Protein AF-A0A641M9J4-F1 (afdb_monomer)

Foldseek 3Di:
DPDPPVVVVVVVVVVVVVPPPPPPPPPPVPQFFDFDFDAFAFQLVVVVVVCVRLVAAEDEDCVQDPRRDTWGFGDDRHGPVVRQCVRCVVDQWDWDDDDRHIYIGGVVVPVPPPPPPDPPPDDDDDFDADPVRHGDPPDDDDDPPDD

Sequence (147 aa):
MKKNLKCKTGLLLFSLFLFVPLFMYATAQNDVAISLDFTNVPLGKVLNEIGRQTSLRIVYNTKDVNPEQLVSVKVNYQKLSSVMTNLLKNTNVAFTVKDDYLVLYSSKSTNTVKEVAQQNKRNIKGTVSDNFGEPLIGVSVLVKGTT

pLDDT: mean 78.49, std 16.09, range [45.0, 94.56]

InterPro domains:
  IPR032508 Protein FecR, C-terminal [PF16344] (36-102)

Nearest PDB structures (foldseek):
  4m0n-assembly1_A  TM=8.681E-01  e=5.140E-04  Parabacteroides distasonis ATCC 8503
  4ar0-assembly1_A  TM=5.833E-01  e=2.299E-05  Neisseria meningitidis
  7pmp-assembly1_A  TM=5.762E-01  e=2.654E-04  Legionella pneumophila
  6j0m-assembly1_C  TM=6.926E-01  e=2.933E-01  Photorhabdus asymbiotica
  3gs9-assembly1_A  TM=4.295E-01  e=2.900E-02  Listeria monocytogenes EGD-e

Secondary structure (DSSP, 8-state):
--SSHHHHHHHHHHHHHTT-------------EEEEEEEEEEHHHHHHHHHHHHTPEEEE-TTT--TT-EEEEEEEEEEHHHHHHHHHTTSSEEEEEETTEEEEEEGGGTTS-S--------------B-TTSPBPSS-----TT--

Radius of gyration: 27.89 Å; Cα contacts (8 Å, |Δi|>4): 135; chains: 1; bounding box: 72×34×84 Å

Solvent-accessible surface area (backbone atoms only — not comparable to full-atom values): 9483 Å² total; per-residue (Å²): 142,85,76,71,62,68,58,54,55,52,53,52,55,55,58,58,64,73,67,63,78,81,78,73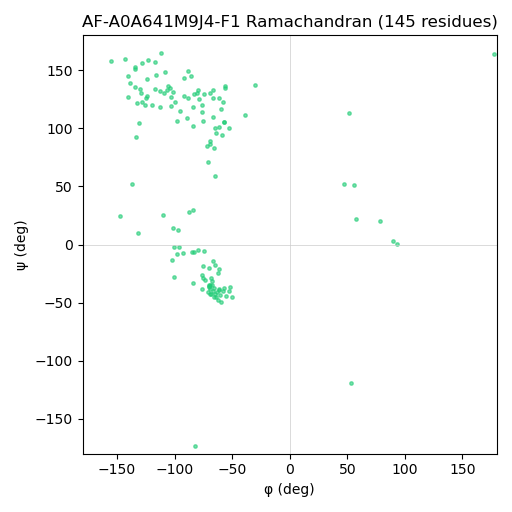,78,75,76,66,78,77,68,50,65,44,68,46,83,44,74,75,36,39,37,47,59,55,52,48,51,51,23,66,78,64,71,32,48,76,44,68,48,73,92,57,45,66,45,76,44,68,40,66,47,80,46,74,72,36,40,43,67,60,51,51,50,62,74,29,65,92,48,68,44,40,75,49,81,53,94,61,32,39,40,44,45,42,44,87,65,52,87,75,65,68,71,93,68,61,84,76,81,76,84,84,84,85,84,60,54,52,100,86,67,51,73,62,82,92,75,86,90,78,60,92,93,65,133

Structure (mmCIF, N/CA/C/O backbone):
data_AF-A0A641M9J4-F1
#
_entry.id   AF-A0A641M9J4-F1
#
loop_
_atom_site.group_PDB
_atom_site.id
_atom_site.type_symbol
_atom_site.label_atom_id
_atom_site.label_alt_id
_atom_site.label_comp_id
_atom_site.label_asym_id
_atom_site.label_entity_id
_atom_site.label_seq_id
_atom_site.pdbx_PDB_ins_code
_atom_site.Cartn_x
_atom_site.Cartn_y
_atom_site.Cartn_z
_atom_site.occupancy
_atom_site.B_iso_or_equiv
_atom_site.auth_se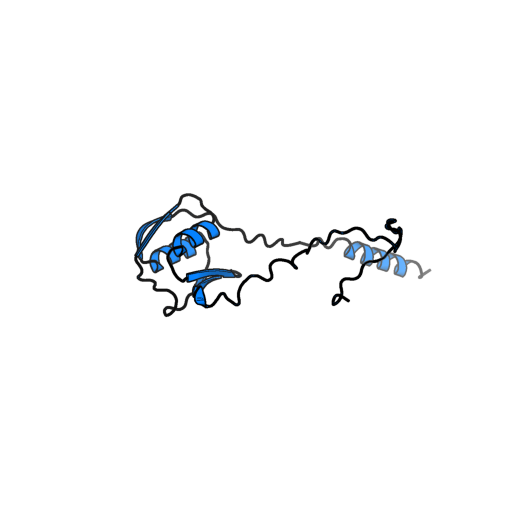q_id
_atom_site.auth_comp_id
_atom_site.auth_asym_id
_atom_site.auth_atom_id
_atom_site.pdbx_PDB_model_num
AT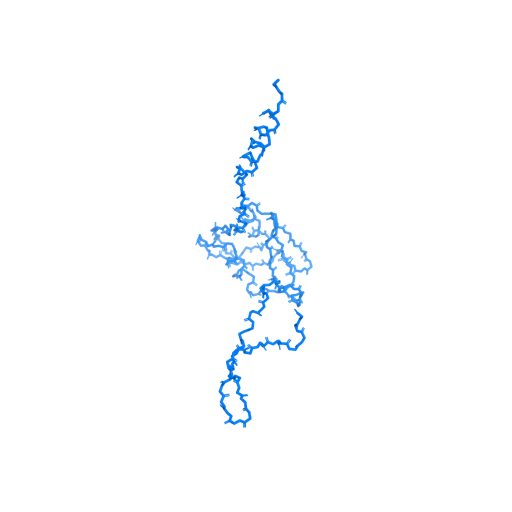OM 1 N N . MET A 1 1 ? 10.297 16.119 -69.837 1.00 51.66 1 MET A N 1
ATOM 2 C CA . MET A 1 1 ? 10.548 16.670 -68.480 1.00 51.66 1 MET A CA 1
ATOM 3 C C . MET A 1 1 ? 9.782 15.854 -67.430 1.00 51.66 1 MET A C 1
ATOM 5 O O . MET A 1 1 ? 8.609 16.112 -67.223 1.00 51.66 1 MET A O 1
ATOM 9 N N . LYS A 1 2 ? 10.370 14.812 -66.812 1.00 54.69 2 LYS A N 1
ATOM 10 C CA . LYS A 1 2 ? 9.654 13.952 -65.828 1.00 54.69 2 LYS A CA 1
ATOM 11 C C . LYS A 1 2 ? 10.548 13.400 -64.698 1.00 54.69 2 LYS A C 1
ATOM 13 O O . LYS A 1 2 ? 10.255 12.355 -64.132 1.00 54.69 2 LYS A O 1
ATOM 18 N N . LYS A 1 3 ? 11.661 14.080 -64.382 1.00 55.69 3 LYS A N 1
ATOM 19 C CA . LYS A 1 3 ? 12.650 13.619 -63.380 1.00 55.69 3 LYS A CA 1
ATOM 20 C C . LYS A 1 3 ? 12.567 14.327 -62.013 1.00 55.69 3 LYS A C 1
ATOM 22 O O . LYS A 1 3 ? 13.086 13.798 -61.042 1.00 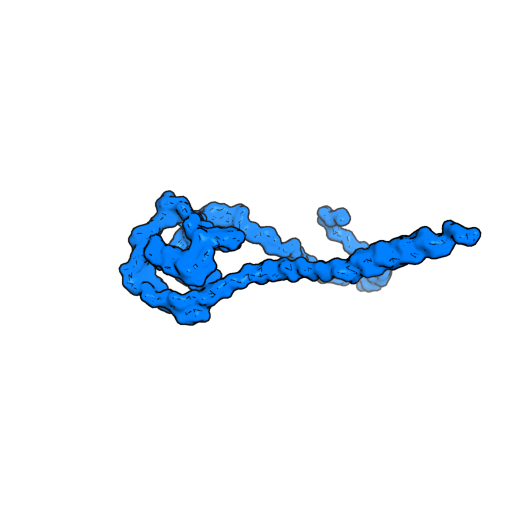55.69 3 LYS A O 1
ATOM 27 N N . ASN A 1 4 ? 11.843 15.447 -61.893 1.00 49.50 4 ASN A N 1
ATOM 28 C CA . ASN A 1 4 ? 11.835 16.275 -60.670 1.00 49.50 4 ASN A CA 1
ATOM 29 C C . ASN A 1 4 ? 10.719 15.951 -59.657 1.00 49.50 4 ASN A C 1
ATOM 31 O O . ASN A 1 4 ? 10.718 16.504 -58.560 1.00 49.50 4 ASN A O 1
ATOM 35 N N . LEU A 1 5 ? 9.768 15.068 -59.996 1.00 56.31 5 LEU A N 1
ATOM 36 C CA . LEU A 1 5 ? 8.630 14.775 -59.113 1.00 56.31 5 LEU A CA 1
ATOM 37 C C . LEU A 1 5 ? 8.969 13.723 -58.041 1.00 56.31 5 LEU A C 1
ATOM 39 O O . LEU A 1 5 ? 8.518 13.852 -56.911 1.00 56.31 5 LEU A O 1
ATOM 43 N N . LYS A 1 6 ? 9.842 12.752 -58.361 1.00 56.72 6 LYS A N 1
ATOM 44 C CA . LYS A 1 6 ? 10.247 11.677 -57.432 1.00 56.72 6 LYS A CA 1
ATOM 45 C C . LYS A 1 6 ? 11.074 12.180 -56.237 1.00 56.72 6 LYS A C 1
ATOM 47 O O . LYS A 1 6 ? 10.974 11.622 -55.150 1.00 56.72 6 LYS A O 1
ATOM 52 N N . CYS A 1 7 ? 11.858 13.246 -56.425 1.00 51.94 7 CYS A N 1
ATOM 53 C CA . CYS A 1 7 ? 12.695 13.830 -55.370 1.00 51.94 7 CYS A CA 1
ATOM 54 C C . CYS A 1 7 ? 11.864 14.663 -54.371 1.00 51.94 7 CYS A C 1
ATOM 56 O O . CYS A 1 7 ? 12.063 14.570 -53.163 1.00 51.94 7 CYS A O 1
ATOM 58 N N . LYS A 1 8 ? 10.850 15.399 -54.857 1.00 56.81 8 LYS A N 1
ATOM 59 C CA . LYS A 1 8 ? 9.941 16.182 -53.999 1.00 56.81 8 LYS A CA 1
ATOM 60 C C . LYS A 1 8 ? 8.998 15.309 -53.168 1.00 56.81 8 LYS A C 1
ATOM 62 O O . LYS A 1 8 ? 8.732 15.643 -52.019 1.00 56.81 8 LYS A O 1
ATOM 67 N N . THR A 1 9 ? 8.527 14.183 -53.711 1.00 59.91 9 THR A N 1
ATOM 68 C CA . THR A 1 9 ? 7.687 13.234 -52.959 1.00 59.91 9 THR A CA 1
ATOM 69 C C . THR A 1 9 ? 8.473 12.495 -51.876 1.00 59.91 9 THR A C 1
ATOM 71 O O . THR A 1 9 ? 7.933 12.266 -50.799 1.00 59.91 9 THR A O 1
ATOM 74 N N . GLY A 1 10 ? 9.754 12.179 -52.117 1.00 60.06 10 GLY A N 1
ATOM 75 C CA . GLY A 1 10 ? 10.633 11.595 -51.095 1.00 60.06 10 GLY A CA 1
ATOM 76 C C . GLY A 1 10 ? 10.936 12.563 -49.946 1.00 60.06 10 GLY A C 1
ATOM 77 O O . GLY A 1 10 ? 10.894 12.172 -48.784 1.00 60.06 10 GLY A O 1
ATOM 78 N N . LEU A 1 11 ? 11.156 13.844 -50.262 1.00 60.84 11 LEU A N 1
ATOM 79 C CA . LEU A 1 11 ? 11.425 14.889 -49.269 1.00 60.84 11 LEU A CA 1
ATOM 80 C C . LEU A 1 11 ? 10.190 15.224 -48.406 1.00 60.84 11 LEU A C 1
ATOM 82 O O . LEU A 1 11 ? 10.324 15.460 -47.208 1.00 60.84 11 LEU A O 1
ATOM 86 N N . LEU A 1 12 ? 8.982 15.178 -48.983 1.00 59.97 12 LEU A N 1
ATOM 87 C CA . LEU A 1 12 ? 7.725 15.351 -48.238 1.00 59.97 12 LEU A CA 1
ATOM 88 C C . LEU A 1 12 ? 7.413 14.171 -47.302 1.00 59.97 12 LEU A C 1
ATOM 90 O O . LEU A 1 12 ? 6.958 14.394 -46.183 1.00 59.97 12 LEU A O 1
ATOM 94 N N . LEU A 1 13 ? 7.701 12.932 -47.716 1.00 60.31 13 LEU A N 1
ATOM 95 C CA . LEU A 1 13 ? 7.542 11.744 -46.863 1.00 60.31 13 LEU A CA 1
ATOM 96 C C . LEU A 1 13 ? 8.542 11.728 -45.695 1.00 60.31 13 LEU A C 1
ATOM 98 O O . LEU A 1 13 ? 8.182 11.327 -44.591 1.00 60.31 13 LEU A O 1
ATOM 102 N N . PHE A 1 14 ? 9.764 12.229 -45.903 1.00 62.78 14 PHE A N 1
ATOM 103 C CA . PHE A 1 14 ? 10.760 12.377 -44.836 1.00 62.78 14 PHE A CA 1
ATOM 104 C C . PHE A 1 14 ? 10.381 13.479 -43.829 1.00 62.78 14 PHE A C 1
ATOM 106 O O . PHE A 1 14 ? 10.552 13.306 -42.625 1.00 62.78 14 PHE A O 1
ATOM 113 N N . SER A 1 15 ? 9.784 14.582 -44.298 1.00 62.34 15 SER A N 1
ATOM 114 C CA . SER A 1 15 ? 9.285 15.662 -43.433 1.00 62.34 15 SER A CA 1
ATOM 115 C C . SER A 1 15 ? 8.075 15.252 -42.584 1.00 62.34 15 SER A C 1
ATOM 117 O O . SER A 1 15 ? 7.896 15.796 -41.497 1.00 62.34 15 SER A O 1
ATOM 119 N N . LEU A 1 16 ? 7.255 14.303 -43.051 1.00 58.72 16 LEU A N 1
ATOM 120 C CA . LEU A 1 16 ? 6.106 13.789 -42.297 1.00 58.72 16 LEU A CA 1
ATOM 121 C C . LEU A 1 16 ? 6.531 12.816 -41.182 1.00 58.72 16 LEU A C 1
ATOM 123 O O . LEU A 1 16 ? 5.863 12.725 -40.157 1.00 58.72 16 LEU A O 1
ATOM 127 N N . PHE A 1 17 ? 7.675 12.142 -41.339 1.00 59.28 17 PHE A N 1
ATOM 128 C CA . PHE A 1 17 ? 8.240 11.255 -40.316 1.00 59.28 17 PHE A CA 1
ATOM 129 C C . PHE A 1 17 ? 8.890 12.018 -39.145 1.00 59.28 17 PHE A C 1
ATOM 131 O O . PHE A 1 17 ? 9.043 11.468 -38.059 1.00 59.28 17 PHE A O 1
ATOM 138 N N . LEU A 1 18 ? 9.223 13.303 -39.332 1.00 58.06 18 LEU A N 1
ATOM 139 C CA . LEU A 1 18 ? 9.845 14.149 -38.302 1.00 58.06 18 LEU A CA 1
ATOM 140 C C . LEU A 1 18 ? 8.832 14.801 -37.337 1.00 58.06 18 LEU A C 1
ATOM 142 O O . LEU A 1 18 ? 9.228 15.422 -36.356 1.00 58.06 18 LEU A O 1
ATOM 146 N N . PHE A 1 19 ? 7.530 14.650 -37.601 1.00 58.38 19 PHE A N 1
ATOM 147 C CA . PHE A 1 19 ? 6.431 15.221 -36.812 1.00 58.38 19 PHE A CA 1
ATOM 148 C C . PHE A 1 19 ? 5.636 14.166 -36.031 1.00 58.38 19 PHE A C 1
ATOM 150 O O . PHE A 1 19 ? 4.470 14.379 -35.711 1.00 58.38 19 PHE A O 1
ATOM 157 N N . VAL A 1 20 ? 6.245 13.024 -35.704 1.00 66.44 20 VAL A N 1
ATOM 158 C CA . VAL A 1 20 ? 5.689 12.130 -34.683 1.00 66.44 20 VAL A CA 1
ATOM 159 C C . VAL A 1 20 ? 6.157 12.658 -33.326 1.00 66.44 20 VAL A C 1
ATOM 161 O O . VAL A 1 20 ? 7.316 12.430 -32.970 1.00 66.44 20 VAL A O 1
ATOM 164 N N . PRO A 1 21 ? 5.325 13.372 -32.542 1.00 63.53 21 PRO A N 1
ATOM 165 C CA . PRO A 1 21 ? 5.645 13.547 -31.139 1.00 63.53 21 PRO A CA 1
ATOM 166 C C . PRO A 1 21 ? 5.719 12.145 -30.533 1.00 63.53 21 PRO A C 1
ATOM 168 O O . PRO A 1 21 ? 4.734 11.404 -30.520 1.00 63.53 21 PRO A O 1
ATOM 171 N N . LEU A 1 22 ? 6.902 11.762 -30.050 1.00 60.34 22 LEU A N 1
ATOM 172 C CA . LEU A 1 22 ? 7.000 10.708 -29.054 1.00 60.34 22 LEU A CA 1
ATOM 173 C C . LEU A 1 22 ? 6.177 11.200 -27.863 1.00 60.34 22 LEU A C 1
ATOM 175 O O . LEU A 1 22 ? 6.671 11.955 -27.026 1.00 60.34 22 LEU A O 1
ATOM 179 N N . PHE A 1 23 ? 4.909 10.803 -27.795 1.00 57.97 23 PHE A N 1
ATOM 180 C CA . PHE A 1 23 ? 4.153 10.847 -26.558 1.00 57.97 23 PHE A CA 1
ATOM 181 C C . PHE A 1 23 ? 4.823 9.842 -25.620 1.00 57.97 23 PHE A C 1
ATOM 183 O O . PHE A 1 23 ? 4.454 8.672 -25.546 1.00 57.97 23 PHE A O 1
ATOM 190 N N . MET A 1 24 ? 5.887 10.285 -24.950 1.00 56.12 24 MET A N 1
ATOM 191 C CA . MET A 1 24 ? 6.380 9.625 -23.757 1.00 56.12 24 MET A CA 1
ATOM 192 C C . MET A 1 24 ? 5.277 9.762 -22.714 1.00 56.12 24 MET A C 1
ATOM 194 O O . MET A 1 24 ? 5.170 10.770 -22.019 1.00 56.12 24 MET A O 1
ATOM 198 N N . TYR A 1 25 ? 4.445 8.733 -22.607 1.00 55.84 25 TYR A N 1
ATOM 199 C CA . TYR A 1 25 ? 3.683 8.494 -21.397 1.00 55.84 25 TYR A CA 1
ATOM 200 C C . TYR A 1 25 ? 4.697 8.079 -20.335 1.00 55.84 25 TYR A C 1
ATOM 202 O O . TYR A 1 25 ? 5.005 6.902 -20.164 1.00 55.84 25 TYR A O 1
ATOM 210 N N . ALA A 1 26 ? 5.283 9.063 -19.654 1.00 48.28 26 ALA A N 1
ATOM 211 C CA . ALA A 1 26 ? 5.881 8.806 -18.361 1.00 48.28 26 ALA A CA 1
ATOM 212 C C . ALA A 1 26 ? 4.734 8.326 -17.471 1.00 48.28 26 ALA A C 1
ATOM 214 O O . ALA A 1 26 ? 3.909 9.125 -17.026 1.00 48.28 26 ALA A O 1
ATOM 215 N N . THR A 1 27 ? 4.637 7.016 -17.255 1.00 54.56 27 THR A N 1
ATOM 216 C CA . THR A 1 27 ? 3.754 6.445 -16.242 1.00 54.56 27 THR A CA 1
ATOM 217 C C . THR A 1 27 ? 4.358 6.786 -14.886 1.00 54.56 27 THR A C 1
ATOM 219 O O . THR A 1 27 ? 4.921 5.937 -14.198 1.00 54.56 27 THR A O 1
ATOM 222 N N . ALA A 1 28 ? 4.289 8.060 -14.499 1.00 50.59 28 ALA A N 1
ATOM 223 C CA . ALA A 1 28 ? 4.223 8.379 -13.093 1.00 50.59 28 ALA A CA 1
ATOM 224 C C . ALA A 1 28 ? 2.983 7.627 -12.611 1.00 50.59 28 ALA A C 1
ATOM 226 O O . ALA A 1 28 ? 1.865 7.974 -12.991 1.00 50.59 28 ALA A O 1
ATOM 227 N N . GLN A 1 29 ? 3.176 6.520 -11.889 1.00 56.69 29 GLN A N 1
ATOM 228 C CA . GLN A 1 29 ? 2.111 5.959 -11.071 1.00 56.69 29 GLN A CA 1
ATOM 229 C C . GLN A 1 29 ? 1.642 7.122 -10.203 1.00 56.69 29 GLN A C 1
ATOM 231 O O . GLN A 1 29 ? 2.348 7.544 -9.287 1.00 56.69 29 GLN A O 1
ATOM 236 N N . ASN A 1 30 ? 0.529 7.735 -10.601 1.00 58.38 30 ASN A N 1
ATOM 237 C CA . ASN A 1 30 ? -0.033 8.893 -9.936 1.00 58.38 30 ASN A CA 1
ATOM 238 C C . ASN A 1 30 ? -0.549 8.385 -8.594 1.00 58.38 30 ASN A C 1
ATOM 240 O O . ASN A 1 30 ? -1.669 7.897 -8.493 1.00 58.38 30 ASN A O 1
ATOM 244 N N . ASP A 1 31 ? 0.327 8.400 -7.595 1.00 73.88 31 ASP A N 1
ATOM 245 C CA . ASP A 1 31 ? 0.037 7.950 -6.244 1.00 73.88 31 ASP A CA 1
ATOM 246 C C . ASP A 1 31 ? -1.021 8.888 -5.651 1.00 73.88 31 ASP A C 1
ATOM 248 O O . ASP A 1 31 ? -0.734 10.033 -5.287 1.00 73.88 31 ASP A O 1
ATOM 252 N N . VAL A 1 32 ? -2.273 8.428 -5.670 1.00 85.50 32 VAL A N 1
ATOM 253 C CA . VAL A 1 32 ? -3.456 9.221 -5.329 1.00 85.50 32 VAL A CA 1
ATOM 254 C C . VAL A 1 32 ? -3.417 9.585 -3.847 1.00 85.50 32 VAL A C 1
ATOM 256 O O . VAL A 1 32 ? -3.172 8.734 -2.989 1.00 85.50 32 VAL A O 1
ATOM 259 N N . ALA A 1 33 ? -3.668 10.856 -3.536 1.00 90.69 33 ALA A N 1
ATOM 260 C CA . ALA A 1 33 ? -3.834 11.305 -2.161 1.00 90.69 33 ALA A CA 1
ATOM 261 C C . ALA A 1 33 ? -5.253 10.987 -1.669 1.00 90.69 33 ALA A C 1
ATOM 263 O O . ALA A 1 33 ? -6.232 11.326 -2.332 1.00 90.69 33 ALA A O 1
ATOM 264 N N . ILE A 1 34 ? -5.356 10.362 -0.498 1.00 92.06 34 ILE A N 1
ATOM 265 C CA . ILE A 1 34 ? -6.620 9.948 0.112 1.00 92.06 34 ILE A CA 1
ATOM 266 C C . ILE A 1 34 ? -6.735 10.440 1.554 1.00 92.06 34 ILE A C 1
ATOM 268 O O . ILE A 1 34 ? -5.737 10.698 2.237 1.00 92.06 34 ILE A O 1
ATOM 272 N N . SER A 1 35 ? -7.977 10.548 2.017 1.00 93.31 35 SER A N 1
ATOM 273 C CA . SER A 1 35 ? -8.317 10.902 3.395 1.00 93.31 35 SER A CA 1
ATOM 274 C C . SER A 1 35 ? -9.228 9.828 3.974 1.00 93.31 35 SER A C 1
ATOM 276 O O . SER A 1 35 ? -10.268 9.510 3.397 1.00 93.31 35 SER A O 1
ATOM 278 N N . LEU A 1 36 ? -8.840 9.275 5.121 1.00 92.38 36 LEU A N 1
ATOM 279 C CA . LEU A 1 36 ? -9.584 8.231 5.821 1.00 92.38 36 LEU A CA 1
ATOM 280 C C . LEU A 1 36 ? -9.647 8.580 7.306 1.00 92.38 36 LEU A C 1
ATOM 282 O O . LEU A 1 36 ? -8.632 8.940 7.902 1.00 92.38 36 LEU A O 1
ATOM 286 N N . ASP A 1 37 ? -10.827 8.426 7.896 1.00 94.56 37 ASP A N 1
ATOM 287 C CA . ASP A 1 37 ? -11.031 8.521 9.340 1.00 94.56 37 ASP A CA 1
ATOM 288 C C . ASP A 1 37 ? -11.899 7.341 9.784 1.00 94.56 37 ASP A C 1
ATOM 290 O O . ASP A 1 37 ? -13.126 7.360 9.691 1.00 94.56 37 ASP A O 1
ATOM 294 N N . PHE A 1 38 ? -11.234 6.259 10.182 1.00 93.25 38 PHE A N 1
ATOM 295 C CA . PHE A 1 38 ? -11.869 5.038 10.655 1.00 93.25 38 PHE A CA 1
ATOM 296 C C . PHE A 1 38 ? -11.257 4.615 11.981 1.00 93.25 38 PHE A C 1
ATOM 298 O O . PHE A 1 38 ? -10.039 4.553 12.138 1.00 93.25 38 PHE A O 1
ATOM 305 N N . THR A 1 39 ? -12.121 4.261 12.927 1.00 93.62 39 THR A N 1
ATOM 306 C CA . THR A 1 39 ? -11.723 3.757 14.240 1.00 93.62 39 THR A CA 1
ATOM 307 C C . THR A 1 39 ? -12.404 2.422 14.483 1.00 93.62 39 THR A C 1
ATOM 309 O O . THR A 1 39 ? -13.630 2.360 14.506 1.00 93.62 39 THR A O 1
ATOM 312 N N . ASN A 1 40 ? -11.607 1.373 14.685 1.00 93.12 40 ASN A N 1
ATOM 313 C CA . ASN A 1 40 ? -12.071 0.027 15.013 1.00 93.12 40 ASN A CA 1
ATOM 314 C C . ASN A 1 40 ? -13.064 -0.550 13.985 1.00 93.12 40 ASN A C 1
ATOM 316 O O . ASN A 1 40 ? -14.166 -0.981 14.319 1.00 93.12 40 ASN A O 1
ATOM 320 N N . VAL A 1 41 ? -12.678 -0.506 12.710 1.00 94.06 41 VAL A N 1
ATOM 321 C CA . VAL A 1 41 ? -13.509 -0.915 11.571 1.00 94.06 41 VAL A CA 1
ATOM 322 C C . VAL A 1 41 ? -12.872 -2.120 10.869 1.00 94.06 41 VAL A C 1
ATOM 324 O O . VAL A 1 41 ? -11.644 -2.181 10.808 1.00 94.06 41 VAL A O 1
ATOM 327 N N . PRO A 1 42 ? -13.656 -3.063 10.306 1.00 94.19 42 PRO A N 1
ATOM 328 C CA . PRO A 1 42 ? -13.107 -4.171 9.529 1.00 94.19 42 PRO A CA 1
ATOM 329 C C . PRO A 1 42 ? -12.245 -3.691 8.358 1.00 94.19 42 PRO A C 1
ATOM 331 O O . PRO A 1 42 ? -12.640 -2.792 7.604 1.00 94.19 42 PRO A O 1
ATOM 334 N N . LEU A 1 43 ? -11.092 -4.330 8.169 1.00 92.25 43 LEU A N 1
ATOM 335 C CA . LEU A 1 43 ? -10.136 -4.036 7.104 1.00 92.25 43 LEU A CA 1
ATOM 336 C C . LEU A 1 43 ? -10.801 -4.047 5.726 1.00 92.25 43 LEU A C 1
ATOM 338 O O . LEU A 1 43 ? -10.539 -3.159 4.920 1.00 92.25 43 LEU A O 1
ATOM 342 N N . GLY A 1 44 ? -11.715 -4.984 5.469 1.00 91.75 44 GLY A N 1
ATOM 343 C CA . GLY A 1 44 ? -12.459 -5.054 4.211 1.00 91.75 44 GLY A CA 1
ATOM 344 C C . GLY A 1 44 ? -13.233 -3.768 3.895 1.00 91.75 44 GLY A C 1
ATOM 345 O O . GLY A 1 44 ? -13.253 -3.330 2.745 1.00 91.75 44 GLY A O 1
ATOM 346 N N . LYS A 1 45 ? -13.805 -3.104 4.909 1.00 94.19 45 LYS A N 1
ATOM 347 C CA . LYS A 1 45 ? -14.526 -1.834 4.730 1.00 94.19 45 LYS A CA 1
ATOM 348 C C . LYS A 1 45 ? -13.567 -0.687 4.413 1.00 94.19 45 LYS A C 1
ATOM 350 O O . LYS A 1 45 ? -13.864 0.129 3.545 1.00 94.19 45 LYS A O 1
ATOM 355 N N . VAL A 1 46 ? -12.413 -0.650 5.081 1.00 94.00 46 VAL A N 1
ATOM 356 C CA . VAL A 1 46 ? -11.363 0.346 4.814 1.00 94.00 46 VAL A CA 1
ATOM 357 C C . VAL A 1 46 ? -10.798 0.171 3.403 1.00 94.00 46 VAL A C 1
ATOM 359 O O . VAL A 1 46 ? -10.692 1.146 2.666 1.00 94.00 46 VAL A O 1
ATOM 362 N N . LEU A 1 47 ? -10.508 -1.067 2.990 1.00 93.62 47 LEU A N 1
ATOM 363 C CA . LEU A 1 47 ? -10.042 -1.384 1.637 1.00 93.62 47 LEU A CA 1
ATOM 364 C C . LEU A 1 47 ? -11.071 -1.002 0.567 1.00 93.62 47 LEU A C 1
ATOM 366 O O . LEU A 1 47 ? -10.692 -0.497 -0.486 1.00 93.62 47 LEU A O 1
ATOM 370 N N . ASN A 1 48 ? -12.364 -1.193 0.838 1.00 94.00 48 ASN A N 1
ATOM 371 C CA . ASN A 1 48 ? -13.420 -0.775 -0.081 1.00 94.00 48 ASN A CA 1
ATOM 372 C C . ASN A 1 48 ? -13.462 0.755 -0.248 1.00 94.00 48 ASN A C 1
ATOM 374 O O . ASN A 1 48 ? -13.551 1.250 -1.368 1.00 94.00 48 ASN A O 1
ATOM 378 N N . GLU A 1 49 ? -13.332 1.515 0.844 1.00 93.75 49 GLU A N 1
ATOM 379 C CA . GLU A 1 49 ? -13.275 2.981 0.761 1.00 93.75 49 GLU A CA 1
ATOM 380 C C . GLU A 1 49 ? -12.014 3.465 0.029 1.00 93.75 49 GLU A C 1
ATOM 382 O O . GLU A 1 49 ? -12.086 4.393 -0.776 1.00 93.75 49 GLU A O 1
ATOM 387 N N . ILE A 1 50 ? -10.877 2.791 0.231 1.00 93.25 50 ILE A N 1
ATOM 388 C CA . ILE A 1 50 ? -9.650 3.035 -0.537 1.00 93.25 50 ILE A CA 1
ATOM 389 C C . ILE A 1 50 ? -9.898 2.796 -2.029 1.00 93.25 50 ILE A C 1
ATOM 391 O O . ILE A 1 50 ? -9.589 3.668 -2.841 1.00 93.25 50 ILE A O 1
ATOM 395 N N . GLY A 1 51 ? -10.490 1.659 -2.403 1.00 91.38 51 GLY A N 1
ATOM 396 C CA . GLY A 1 51 ? -10.841 1.357 -3.793 1.00 91.38 51 GLY A CA 1
ATOM 397 C C . GLY A 1 51 ? -11.779 2.407 -4.392 1.00 91.38 51 GLY A C 1
ATOM 398 O O . GLY A 1 51 ? -11.570 2.852 -5.518 1.00 91.38 51 GLY A O 1
ATOM 399 N N . ARG A 1 52 ? -12.750 2.895 -3.611 1.00 92.31 52 ARG A N 1
ATOM 400 C CA . ARG A 1 52 ? -13.698 3.936 -4.031 1.00 92.31 52 ARG A CA 1
ATOM 401 C C . ARG A 1 52 ? -13.024 5.284 -4.297 1.00 92.31 52 ARG A C 1
ATOM 403 O O . ARG A 1 52 ? -13.326 5.910 -5.307 1.00 92.31 52 ARG A O 1
ATOM 410 N N . GLN A 1 53 ? -12.129 5.739 -3.417 1.00 91.38 53 GLN A N 1
ATOM 411 C CA . GLN A 1 53 ? -11.432 7.025 -3.586 1.00 91.38 53 GLN A CA 1
ATOM 412 C C . GLN A 1 53 ? -10.363 6.980 -4.683 1.00 91.38 53 GLN A C 1
ATOM 414 O O . GLN A 1 53 ? -10.107 7.989 -5.334 1.00 91.38 53 GLN A O 1
ATOM 419 N N . THR A 1 54 ? -9.744 5.818 -4.897 1.00 89.56 54 THR A N 1
ATOM 420 C CA . THR A 1 54 ? -8.631 5.647 -5.848 1.00 89.56 54 THR A CA 1
ATOM 421 C C . THR A 1 54 ? -9.065 5.097 -7.204 1.00 89.56 54 THR A C 1
ATOM 423 O O . THR A 1 54 ? -8.263 5.071 -8.130 1.00 89.56 54 THR A O 1
ATOM 426 N N . SER A 1 55 ? -10.327 4.675 -7.341 1.00 89.94 55 SER A N 1
ATOM 427 C CA . SER A 1 55 ? -10.852 3.949 -8.510 1.00 89.94 55 SER A CA 1
ATOM 428 C C . SER A 1 55 ? -10.109 2.638 -8.821 1.00 89.94 55 SER A C 1
ATOM 430 O O . SER A 1 55 ? -10.173 2.142 -9.944 1.00 89.94 55 SER A O 1
ATOM 432 N N . LEU A 1 56 ? -9.426 2.057 -7.827 1.00 90.38 56 LEU A N 1
ATOM 433 C CA . LEU A 1 56 ? -8.694 0.797 -7.961 1.00 90.38 56 LEU A CA 1
ATOM 434 C C . LEU A 1 56 ? -9.568 -0.404 -7.585 1.00 90.38 56 LEU A C 1
ATOM 436 O O . LEU A 1 56 ? -10.340 -0.376 -6.623 1.00 90.38 56 LEU A O 1
ATOM 440 N N . ARG A 1 57 ? -9.382 -1.510 -8.306 1.00 91.19 57 ARG A N 1
ATOM 441 C CA . ARG A 1 57 ? -9.960 -2.816 -7.979 1.00 91.19 57 ARG A CA 1
ATOM 442 C C . ARG A 1 57 ? -9.068 -3.526 -6.965 1.00 91.19 57 ARG A C 1
ATOM 444 O O . ARG A 1 57 ? -7.909 -3.826 -7.240 1.00 91.19 57 ARG A O 1
ATOM 451 N N . ILE A 1 58 ? -9.610 -3.811 -5.789 1.00 93.25 58 ILE A N 1
ATOM 452 C CA . ILE A 1 58 ? -8.874 -4.487 -4.717 1.00 93.25 58 ILE A CA 1
ATOM 453 C C . ILE A 1 58 ? -8.919 -6.004 -4.952 1.00 93.25 58 ILE A C 1
ATOM 455 O O . ILE A 1 58 ? -10.000 -6.569 -5.114 1.00 93.25 58 ILE A O 1
ATOM 459 N N . VAL A 1 59 ? -7.766 -6.675 -4.924 1.00 92.12 59 VAL A N 1
ATOM 460 C CA . VAL A 1 59 ? -7.658 -8.138 -5.058 1.00 92.12 59 VAL A CA 1
ATOM 461 C C . VAL A 1 59 ? -6.801 -8.697 -3.932 1.00 92.12 59 VAL A C 1
ATOM 463 O O . VAL A 1 59 ? -5.694 -8.225 -3.683 1.00 92.12 59 VAL A O 1
ATOM 466 N N . TYR A 1 60 ? -7.303 -9.725 -3.252 1.00 91.62 60 TYR A N 1
ATOM 467 C CA . TYR A 1 60 ? -6.571 -10.436 -2.209 1.00 91.62 60 TYR A CA 1
ATOM 468 C C . TYR A 1 60 ? -7.092 -11.861 -2.056 1.00 91.62 60 TYR A C 1
ATOM 470 O O . TYR A 1 60 ? -8.225 -12.176 -2.418 1.00 91.62 60 TYR A O 1
ATOM 478 N N . ASN A 1 61 ? -6.256 -12.722 -1.491 1.00 88.69 61 ASN A N 1
ATOM 479 C CA . ASN A 1 61 ? -6.644 -14.066 -1.093 1.00 88.69 61 ASN A CA 1
ATOM 480 C C . ASN A 1 61 ? -7.106 -14.052 0.369 1.00 88.69 61 ASN A C 1
ATOM 482 O O . ASN A 1 61 ? -6.372 -13.591 1.243 1.00 88.69 61 ASN A O 1
ATOM 486 N N . THR A 1 62 ? -8.292 -14.591 0.652 1.00 86.50 62 THR A N 1
ATOM 487 C CA . THR A 1 62 ? -8.854 -14.662 2.015 1.00 86.50 62 THR A CA 1
ATOM 488 C C . THR A 1 62 ? -8.042 -15.547 2.961 1.00 86.50 62 THR A C 1
ATOM 490 O O . THR A 1 62 ? -8.175 -15.431 4.176 1.00 86.50 62 THR A O 1
ATOM 493 N N . LYS A 1 63 ? -7.175 -16.418 2.426 1.00 85.62 63 LYS A N 1
ATOM 494 C CA . LYS A 1 63 ? -6.212 -17.197 3.221 1.00 85.62 63 LYS A CA 1
ATOM 495 C C . LYS A 1 63 ? -5.032 -16.356 3.712 1.00 85.62 63 LYS A C 1
ATOM 497 O O . LYS A 1 63 ? -4.458 -16.671 4.749 1.00 85.62 63 LYS A O 1
ATOM 502 N N . ASP A 1 64 ? -4.674 -15.315 2.962 1.00 83.12 64 ASP A N 1
ATOM 503 C CA . ASP A 1 64 ? -3.494 -14.482 3.217 1.00 83.12 64 ASP A CA 1
ATOM 504 C C . ASP A 1 64 ? -3.856 -13.164 3.915 1.00 83.12 64 ASP A C 1
ATOM 506 O O . ASP A 1 64 ? -3.046 -12.611 4.659 1.00 83.12 64 ASP A O 1
ATOM 510 N N . VAL A 1 65 ? -5.075 -12.665 3.691 1.00 87.38 65 VAL A N 1
ATOM 511 C CA . VAL A 1 65 ? -5.590 -11.408 4.239 1.00 87.38 65 VAL A CA 1
ATOM 512 C C . VAL A 1 65 ? -6.938 -11.664 4.901 1.00 87.38 65 VAL A C 1
ATOM 514 O O . VAL A 1 65 ? -7.875 -12.119 4.247 1.00 87.38 65 VAL A O 1
ATOM 517 N N . ASN A 1 66 ? -7.048 -11.331 6.188 1.00 88.69 66 ASN A N 1
ATOM 518 C CA . ASN A 1 66 ? -8.304 -11.414 6.929 1.00 88.69 66 ASN A CA 1
ATOM 519 C C . ASN A 1 66 ? -9.091 -10.087 6.815 1.00 88.69 66 ASN A C 1
ATOM 521 O O . ASN A 1 66 ? -8.683 -9.102 7.438 1.00 88.69 66 ASN A O 1
ATOM 525 N N . PRO A 1 67 ? -10.213 -10.029 6.071 1.00 88.12 67 PRO A N 1
ATOM 526 C CA . PRO A 1 67 ? -10.994 -8.800 5.905 1.00 88.12 67 PRO A CA 1
ATOM 527 C C . PRO A 1 67 ? -11.739 -8.365 7.176 1.00 88.12 67 PRO A C 1
ATOM 529 O O . PRO A 1 67 ? -12.069 -7.186 7.302 1.00 88.12 67 PRO A O 1
ATOM 532 N N . GLU A 1 68 ? -11.963 -9.278 8.123 1.00 91.00 68 GLU A N 1
ATOM 533 C CA . GLU A 1 68 ? -12.655 -9.008 9.392 1.00 91.00 68 GLU A CA 1
ATOM 534 C C . GLU A 1 68 ? -11.724 -8.417 10.459 1.00 91.00 68 GLU A C 1
ATOM 536 O O . GLU A 1 68 ? -12.166 -8.034 11.542 1.00 91.00 68 GLU A O 1
ATOM 541 N N . GLN A 1 69 ? -10.418 -8.335 10.181 1.00 89.31 69 GLN A N 1
ATOM 542 C CA . GLN A 1 69 ? -9.470 -7.749 11.117 1.00 89.31 69 GLN A CA 1
ATOM 543 C C . GLN A 1 69 ? -9.824 -6.283 11.374 1.00 89.31 69 GLN A C 1
ATOM 545 O O . GLN A 1 69 ? -9.918 -5.479 10.447 1.00 89.31 69 GLN A O 1
ATOM 550 N N . LEU A 1 70 ? -9.971 -5.930 12.647 1.00 92.06 70 LEU A N 1
ATOM 551 C CA . LEU A 1 70 ? -10.260 -4.566 13.058 1.00 92.06 70 LEU A CA 1
ATOM 552 C C . LEU A 1 70 ? -9.013 -3.693 12.920 1.00 92.06 70 LEU A C 1
ATOM 554 O O . LEU A 1 70 ? -7.930 -4.037 13.400 1.00 92.06 70 LEU A O 1
ATOM 558 N N . VAL A 1 71 ? -9.176 -2.556 12.254 1.00 91.25 71 VAL A N 1
ATOM 559 C CA . VAL A 1 71 ? -8.119 -1.575 12.018 1.00 91.25 71 VAL A CA 1
ATOM 560 C C . VAL A 1 71 ? -8.627 -0.166 12.311 1.00 91.25 71 VAL A C 1
ATOM 562 O O . VAL A 1 71 ? -9.812 0.145 12.167 1.00 91.25 71 VAL A O 1
ATOM 565 N N . SER A 1 72 ? -7.701 0.693 12.723 1.00 91.94 72 SER A N 1
ATOM 566 C CA . SER A 1 72 ? -7.939 2.119 12.927 1.00 91.94 72 SER A CA 1
ATOM 567 C C . SER A 1 72 ? -6.943 2.893 12.078 1.00 91.94 72 SER A C 1
ATOM 569 O O . SER A 1 72 ? -5.740 2.645 12.149 1.00 91.94 72 SER A O 1
ATOM 571 N N . VAL A 1 73 ? -7.437 3.821 11.269 1.00 91.06 73 VAL A N 1
ATOM 572 C CA . VAL A 1 73 ? -6.625 4.657 10.387 1.00 91.06 73 VAL A CA 1
ATOM 573 C C . VAL A 1 73 ? -7.186 6.069 10.391 1.00 91.06 73 VAL A C 1
ATOM 575 O O . VAL A 1 73 ? -8.372 6.281 10.149 1.00 91.06 73 VAL A O 1
ATOM 578 N N . LYS A 1 74 ? -6.316 7.039 10.665 1.00 93.81 74 LYS A N 1
ATOM 579 C CA . LYS A 1 74 ? -6.645 8.459 10.601 1.00 93.81 74 LYS A CA 1
ATOM 580 C C . LYS A 1 74 ? -5.576 9.179 9.802 1.00 93.81 74 LYS A C 1
ATOM 582 O O . LYS A 1 74 ? -4.462 9.379 10.282 1.00 93.81 74 LYS A O 1
ATOM 587 N N . VAL A 1 75 ? -5.909 9.525 8.568 1.00 92.69 75 VAL A N 1
ATOM 588 C CA . VAL A 1 75 ? -5.007 10.180 7.620 1.00 92.69 75 VAL A CA 1
ATOM 589 C C . VAL A 1 75 ? -5.763 11.265 6.871 1.00 92.69 75 VAL A C 1
ATOM 591 O O . VAL A 1 75 ? -6.912 11.087 6.471 1.00 92.69 75 VAL A O 1
ATOM 594 N N . ASN A 1 76 ? -5.106 12.402 6.679 1.00 93.44 76 ASN A N 1
ATOM 595 C CA . ASN A 1 76 ? -5.638 13.519 5.915 1.00 93.44 76 ASN A CA 1
ATOM 596 C C .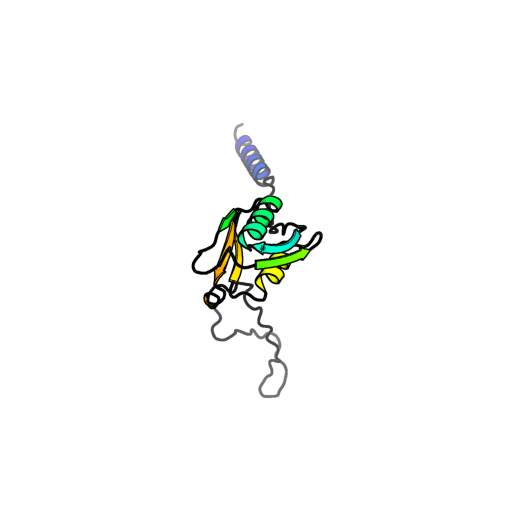 ASN A 1 76 ? -4.706 13.786 4.735 1.00 93.44 76 ASN A C 1
ATOM 598 O O . ASN A 1 76 ? -3.522 14.040 4.945 1.00 93.44 76 ASN A O 1
ATOM 602 N N . TYR A 1 77 ? -5.247 13.682 3.522 1.00 91.12 77 TYR A N 1
ATOM 603 C CA . TYR A 1 77 ? -4.569 13.983 2.262 1.00 91.12 77 TYR A CA 1
ATOM 604 C C . TYR A 1 77 ? -3.164 13.363 2.153 1.00 91.12 77 TYR A C 1
ATOM 606 O O . TYR A 1 77 ? -2.168 14.038 1.890 1.00 91.12 77 TYR A O 1
ATOM 614 N N . GLN A 1 78 ? -3.076 12.052 2.387 1.00 90.75 78 GLN A N 1
ATOM 615 C CA . GLN A 1 78 ? -1.822 11.304 2.292 1.00 90.75 78 GLN A CA 1
ATOM 616 C C . GLN A 1 78 ? -1.803 10.397 1.070 1.00 90.75 78 GLN A C 1
ATOM 618 O O . GLN A 1 78 ? -2.828 9.853 0.669 1.00 90.75 78 GLN A O 1
ATOM 623 N N . LYS A 1 79 ? -0.607 10.196 0.514 1.00 92.19 79 LYS A N 1
ATOM 624 C CA . LYS A 1 79 ? -0.365 9.263 -0.590 1.00 92.19 79 LYS A CA 1
ATOM 625 C C . LYS A 1 79 ? -0.818 7.846 -0.237 1.00 92.19 79 LYS A C 1
ATOM 627 O O . LYS A 1 79 ? -0.472 7.355 0.842 1.00 92.19 79 LYS A O 1
ATOM 632 N N . LEU A 1 80 ? -1.516 7.182 -1.158 1.00 91.38 80 LEU A N 1
ATOM 633 C CA . LEU A 1 80 ? -2.003 5.810 -1.006 1.00 91.38 80 LEU A CA 1
ATOM 634 C C . LEU A 1 80 ? -0.894 4.857 -0.551 1.00 91.38 80 LEU A C 1
ATOM 636 O O . LEU A 1 80 ? -1.106 4.084 0.382 1.00 91.38 80 LEU A O 1
ATOM 640 N N . SER A 1 81 ? 0.295 4.942 -1.152 1.00 88.94 81 SER A N 1
ATOM 641 C CA . SER A 1 81 ? 1.444 4.107 -0.772 1.00 88.94 81 SER A CA 1
ATOM 642 C C . SER A 1 81 ? 1.800 4.215 0.720 1.00 88.94 81 SER A C 1
ATOM 644 O O . SER A 1 81 ? 1.992 3.203 1.401 1.00 88.94 81 SER A O 1
ATOM 646 N N . SER A 1 82 ? 1.825 5.437 1.258 1.00 90.12 82 SER A N 1
ATOM 647 C CA . SER A 1 82 ? 2.097 5.716 2.671 1.00 90.12 82 SER A CA 1
ATOM 648 C C . SER A 1 82 ? 0.967 5.214 3.565 1.00 90.12 82 SER A C 1
ATOM 650 O O . SER A 1 82 ? 1.215 4.591 4.600 1.00 90.12 82 SER A O 1
ATOM 652 N N . VAL A 1 83 ? -0.286 5.436 3.159 1.00 92.06 83 VAL A N 1
ATOM 653 C CA . VAL A 1 83 ? -1.460 4.976 3.910 1.00 92.06 83 VAL A CA 1
ATOM 654 C C . VAL A 1 83 ? -1.472 3.451 4.006 1.00 92.06 83 VAL A C 1
ATOM 656 O O . VAL A 1 83 ? -1.595 2.920 5.106 1.00 92.06 83 VAL A O 1
ATOM 659 N N . MET A 1 84 ? -1.259 2.746 2.893 1.00 91.62 84 MET A N 1
ATOM 660 C CA . MET A 1 84 ? -1.193 1.282 2.851 1.00 91.62 84 MET A CA 1
ATOM 661 C C . MET A 1 84 ? -0.021 0.736 3.668 1.00 91.62 84 MET A C 1
ATOM 663 O O . MET A 1 84 ? -0.187 -0.231 4.408 1.00 91.62 84 MET A O 1
ATOM 667 N N . THR A 1 85 ? 1.145 1.384 3.607 1.00 89.44 85 THR A N 1
ATOM 668 C CA . THR A 1 85 ? 2.309 1.003 4.424 1.00 89.44 85 THR A CA 1
ATOM 669 C C . THR A 1 85 ? 2.003 1.112 5.917 1.00 89.44 85 THR A C 1
ATOM 671 O O . THR A 1 85 ? 2.326 0.206 6.681 1.00 89.44 85 THR A O 1
ATOM 674 N N . ASN A 1 86 ? 1.343 2.192 6.345 1.00 89.44 86 ASN A N 1
ATOM 675 C CA . ASN A 1 86 ? 0.952 2.372 7.743 1.00 89.44 86 ASN A CA 1
ATOM 676 C C . ASN A 1 86 ? -0.153 1.395 8.166 1.00 89.44 86 ASN A C 1
ATOM 678 O O . ASN A 1 86 ? -0.063 0.810 9.245 1.00 89.44 86 ASN A O 1
ATOM 682 N N . LEU A 1 87 ? -1.155 1.182 7.310 1.00 90.06 87 LEU A N 1
ATOM 683 C CA . LEU A 1 87 ? -2.276 0.274 7.556 1.00 90.06 87 LEU A CA 1
ATOM 684 C C . LEU A 1 87 ? -1.805 -1.175 7.738 1.00 90.06 87 LEU A C 1
ATOM 686 O O . LEU A 1 87 ? -2.308 -1.888 8.603 1.00 90.06 87 LEU A O 1
ATOM 690 N N . LEU A 1 88 ? -0.816 -1.596 6.946 1.00 88.75 88 LEU A N 1
ATOM 691 C CA . LEU A 1 88 ? -0.311 -2.968 6.929 1.00 88.75 88 LEU A CA 1
ATOM 692 C C . LEU A 1 88 ? 0.933 -3.181 7.807 1.00 88.75 88 LEU A C 1
ATOM 694 O O . LEU A 1 88 ? 1.379 -4.319 7.938 1.00 88.75 88 LEU A O 1
ATOM 698 N N . LYS A 1 89 ? 1.466 -2.138 8.461 1.00 84.94 89 LYS A N 1
ATOM 699 C CA . LYS A 1 89 ? 2.736 -2.169 9.217 1.00 84.94 89 LYS A CA 1
ATOM 700 C C . LYS A 1 89 ? 2.834 -3.298 10.249 1.00 84.94 89 LYS A C 1
ATOM 702 O O . LYS A 1 89 ? 3.906 -3.858 10.443 1.00 84.94 89 LYS A O 1
ATOM 707 N N . ASN A 1 90 ? 1.724 -3.621 10.912 1.00 82.25 90 ASN A N 1
ATOM 708 C CA . ASN A 1 90 ? 1.658 -4.659 11.948 1.00 82.25 90 ASN A CA 1
ATOM 709 C C . ASN A 1 90 ? 1.060 -5.978 11.432 1.00 82.25 90 ASN A C 1
ATOM 711 O O . ASN A 1 90 ? 0.654 -6.832 12.217 1.00 82.25 90 ASN A O 1
ATOM 715 N N . THR A 1 91 ? 0.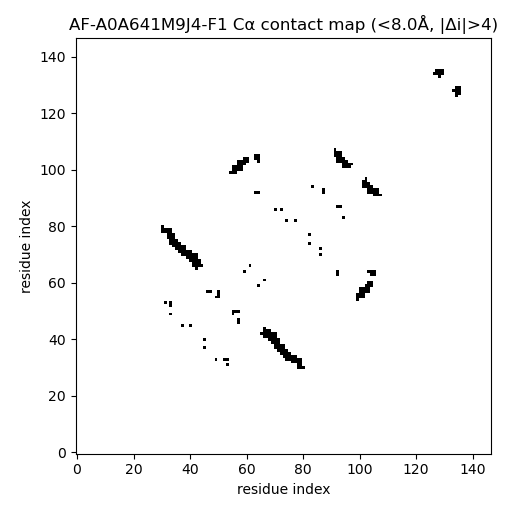961 -6.138 10.114 1.00 83.19 91 THR A N 1
ATOM 716 C CA . THR A 1 91 ? 0.376 -7.313 9.468 1.00 83.19 91 THR A CA 1
ATOM 717 C C . THR A 1 91 ? 1.429 -8.035 8.636 1.00 83.19 91 THR A C 1
ATOM 719 O O . THR A 1 91 ? 2.412 -7.446 8.197 1.00 83.19 91 THR A O 1
ATOM 722 N N . ASN A 1 92 ? 1.216 -9.323 8.372 1.00 85.94 92 ASN A N 1
ATOM 723 C CA . ASN A 1 92 ? 2.073 -10.097 7.467 1.00 85.94 92 ASN A CA 1
ATOM 724 C C . ASN A 1 92 ? 1.666 -9.914 5.993 1.00 85.94 92 ASN A C 1
ATOM 726 O O . ASN A 1 92 ? 1.828 -10.835 5.195 1.00 85.94 92 ASN A O 1
ATOM 730 N N . VAL A 1 93 ? 1.114 -8.755 5.633 1.00 88.25 93 VAL A N 1
ATOM 731 C CA . VAL A 1 93 ? 0.541 -8.473 4.315 1.00 88.25 93 VAL A CA 1
ATOM 732 C C . VAL A 1 93 ? 1.343 -7.358 3.653 1.00 88.25 93 VAL A C 1
ATOM 734 O O . VAL A 1 93 ? 1.651 -6.343 4.269 1.00 88.25 93 VAL A O 1
ATOM 737 N N . ALA A 1 94 ? 1.688 -7.560 2.390 1.00 89.31 94 ALA A N 1
ATOM 738 C CA . ALA A 1 94 ? 2.278 -6.569 1.507 1.00 89.31 94 ALA A CA 1
ATOM 739 C C . ALA A 1 94 ? 1.278 -6.213 0.400 1.00 89.31 94 ALA A C 1
ATOM 741 O O . ALA A 1 94 ? 0.284 -6.915 0.194 1.00 89.31 94 ALA A O 1
ATOM 742 N N . PHE A 1 95 ? 1.531 -5.111 -0.302 1.00 90.50 95 PHE A N 1
ATOM 743 C CA . PHE A 1 95 ? 0.671 -4.644 -1.381 1.00 90.50 95 PHE A CA 1
ATOM 744 C C . PHE A 1 95 ? 1.494 -4.230 -2.600 1.00 90.50 95 PHE A C 1
ATOM 746 O O . PHE A 1 95 ? 2.644 -3.814 -2.479 1.00 90.50 95 PHE A O 1
ATOM 753 N N . THR A 1 96 ? 0.884 -4.320 -3.776 1.00 88.81 96 THR A N 1
ATOM 754 C CA . THR A 1 96 ? 1.409 -3.750 -5.017 1.00 88.81 96 THR A CA 1
ATOM 755 C C . THR A 1 96 ? 0.265 -3.150 -5.825 1.00 88.81 96 THR A C 1
ATOM 757 O O . THR A 1 96 ? -0.857 -3.659 -5.799 1.00 88.81 96 THR A O 1
ATOM 760 N N . VAL A 1 97 ? 0.542 -2.048 -6.517 1.00 88.38 97 VAL A N 1
ATOM 761 C CA . VAL A 1 97 ? -0.393 -1.431 -7.460 1.00 88.38 97 VAL A CA 1
ATOM 762 C C . VAL A 1 97 ? 0.074 -1.794 -8.860 1.00 88.38 97 VAL A C 1
ATOM 764 O O . VAL A 1 97 ? 1.195 -1.458 -9.248 1.00 88.38 97 VAL A O 1
ATOM 767 N N . LYS A 1 98 ? -0.773 -2.491 -9.614 1.00 84.94 98 LYS A N 1
ATOM 768 C CA . LYS A 1 98 ? -0.498 -2.874 -10.997 1.00 84.94 98 LYS A CA 1
ATOM 769 C C . LYS A 1 98 ? -1.709 -2.555 -11.860 1.00 84.94 98 LYS A C 1
ATOM 771 O O . LYS A 1 98 ? -2.791 -3.082 -11.611 1.00 84.94 98 LYS A O 1
ATOM 776 N N . ASP A 1 99 ? -1.500 -1.722 -12.875 1.00 84.56 99 ASP A N 1
ATOM 777 C CA . ASP A 1 99 ? -2.568 -1.205 -13.733 1.00 84.56 99 ASP A CA 1
ATOM 778 C C . ASP A 1 99 ? -3.675 -0.563 -12.867 1.00 84.56 99 ASP A C 1
ATOM 780 O O . ASP A 1 99 ? -3.382 0.342 -12.087 1.00 84.56 99 ASP A O 1
ATOM 784 N N . ASP A 1 100 ? -4.906 -1.079 -12.925 1.00 88.38 100 ASP A N 1
ATOM 785 C CA . ASP A 1 100 ? -6.043 -0.619 -12.111 1.00 88.38 100 ASP A CA 1
ATOM 786 C C . ASP A 1 100 ? -6.280 -1.472 -10.850 1.00 88.38 100 ASP A C 1
ATOM 788 O O . ASP A 1 100 ? -7.349 -1.399 -10.236 1.00 88.38 100 ASP A O 1
ATOM 792 N N . TYR A 1 101 ? -5.336 -2.341 -10.481 1.00 90.06 101 TYR A N 1
ATOM 793 C CA . TYR A 1 101 ? -5.495 -3.299 -9.388 1.00 90.06 101 TYR A CA 1
ATOM 794 C C . TYR A 1 101 ? -4.577 -2.985 -8.207 1.00 90.06 101 TYR A C 1
ATOM 796 O O . TYR A 1 101 ? -3.365 -2.829 -8.360 1.00 90.06 101 TYR A O 1
ATOM 804 N N . LEU A 1 102 ? -5.150 -2.984 -7.003 1.00 91.56 102 LEU A N 1
ATOM 805 C CA . LEU A 1 102 ? -4.413 -3.031 -5.743 1.00 91.56 102 LEU A CA 1
ATOM 806 C C . LEU A 1 102 ? -4.404 -4.481 -5.254 1.00 91.56 102 LEU A C 1
ATOM 808 O O . LEU A 1 102 ? -5.422 -4.992 -4.782 1.00 91.56 102 LEU A O 1
ATOM 812 N N . VAL A 1 103 ? -3.259 -5.144 -5.376 1.00 91.50 103 VAL A N 1
ATOM 813 C CA . VAL A 1 103 ? -3.100 -6.556 -5.019 1.00 91.50 103 VAL A CA 1
ATOM 814 C C . VAL A 1 103 ? -2.449 -6.661 -3.648 1.00 91.50 103 VAL A C 1
ATOM 816 O O . VAL A 1 103 ? -1.346 -6.151 -3.454 1.00 91.50 103 VAL A O 1
ATOM 819 N N . LEU A 1 104 ? -3.107 -7.341 -2.709 1.00 91.88 104 LEU A N 1
ATOM 820 C CA . LEU A 1 104 ? -2.553 -7.647 -1.390 1.00 91.88 104 LEU A CA 1
ATOM 821 C C . LEU A 1 104 ? -2.121 -9.117 -1.337 1.00 91.88 104 LEU A C 1
ATOM 823 O O . LEU A 1 104 ? -2.858 -10.009 -1.759 1.00 91.88 104 LEU A O 1
ATOM 827 N N . TYR A 1 105 ? -0.932 -9.371 -0.796 1.00 88.50 105 TYR A N 1
ATOM 828 C CA . TYR A 1 105 ? -0.312 -10.696 -0.745 1.00 88.50 105 TYR A CA 1
ATOM 829 C C . TYR A 1 105 ? 0.463 -10.912 0.558 1.00 88.50 105 TYR A C 1
ATOM 831 O O . TYR A 1 105 ? 0.842 -9.961 1.240 1.00 88.50 105 TYR A O 1
ATOM 839 N N . SER A 1 106 ? 0.718 -12.171 0.923 1.00 86.50 106 SER A N 1
ATOM 840 C CA . SER A 1 106 ? 1.492 -12.482 2.129 1.00 86.50 106 SER A CA 1
ATOM 841 C C . SER A 1 106 ? 2.948 -12.032 1.984 1.00 86.50 106 SER A C 1
ATOM 843 O O . SER A 1 106 ? 3.658 -12.449 1.067 1.00 86.50 106 SER A O 1
ATOM 845 N N . SER A 1 107 ? 3.430 -11.238 2.940 1.00 75.12 107 SER A N 1
ATOM 846 C CA . SER A 1 107 ? 4.807 -10.737 2.980 1.00 75.12 107 SER A CA 1
ATOM 847 C C . SER A 1 107 ? 5.841 -11.870 3.093 1.00 75.12 107 SER A C 1
ATOM 849 O O . SER A 1 107 ? 6.957 -11.739 2.589 1.00 75.12 107 SER A O 1
ATOM 851 N N . LYS A 1 108 ? 5.456 -13.044 3.626 1.00 67.06 108 LYS A N 1
ATOM 852 C CA . LYS A 1 108 ? 6.308 -14.251 3.645 1.00 67.06 108 LYS A CA 1
ATOM 853 C C . LYS A 1 108 ? 6.676 -14.758 2.244 1.00 67.06 108 LYS A C 1
ATOM 855 O O . LYS A 1 108 ? 7.687 -15.435 2.095 1.00 67.06 108 LYS A O 1
ATOM 860 N N . SER A 1 109 ? 5.904 -14.399 1.217 1.00 54.91 109 SER A N 1
ATOM 861 C CA . SER A 1 109 ? 6.197 -14.730 -0.184 1.00 54.91 109 SER A CA 1
ATOM 862 C C . SER A 1 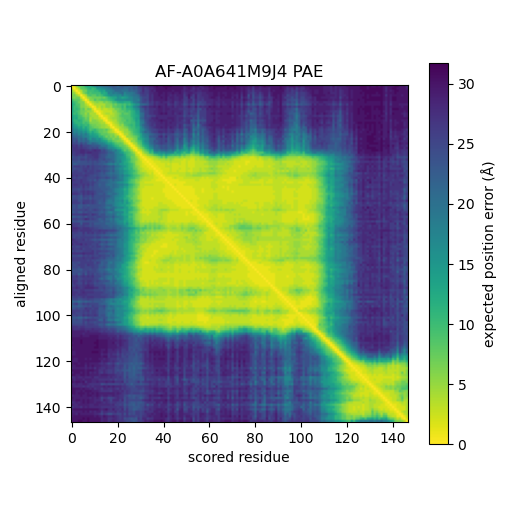109 ? 7.259 -13.808 -0.820 1.00 54.91 109 SER A C 1
ATOM 864 O O . SER A 1 109 ? 7.680 -14.036 -1.957 1.00 54.91 109 SER A O 1
ATOM 866 N N . THR A 1 110 ? 7.726 -12.776 -0.104 1.00 48.19 110 THR A N 1
ATOM 867 C CA . THR A 1 110 ? 8.583 -11.688 -0.625 1.00 48.19 110 THR A CA 1
ATOM 868 C C . THR A 1 110 ? 10.085 -11.991 -0.569 1.00 48.19 110 THR A C 1
ATOM 870 O O . THR A 1 110 ? 10.905 -11.079 -0.546 1.00 48.19 110 THR A O 1
ATOM 873 N N . ASN A 1 111 ? 10.497 -13.259 -0.636 1.00 48.22 111 ASN A N 1
ATOM 874 C CA . ASN A 1 111 ? 11.853 -13.547 -1.128 1.00 48.22 111 ASN A CA 1
ATOM 875 C C . ASN A 1 111 ? 11.961 -13.373 -2.656 1.00 48.22 111 ASN A C 1
ATOM 877 O O . ASN A 1 111 ? 13.061 -13.414 -3.197 1.00 48.22 111 ASN A O 1
ATOM 881 N N . THR A 1 112 ? 10.842 -13.118 -3.347 1.00 47.44 112 THR A N 1
ATOM 882 C CA . THR A 1 112 ? 10.780 -13.145 -4.820 1.00 47.44 112 THR A CA 1
ATOM 883 C C . THR A 1 112 ? 10.113 -11.931 -5.464 1.00 47.44 112 THR A C 1
ATOM 885 O O . THR A 1 112 ? 9.860 -11.944 -6.662 1.00 47.44 112 THR A O 1
ATOM 888 N N . VAL A 1 113 ? 9.834 -10.869 -4.702 1.00 49.22 113 VAL A N 1
ATOM 889 C CA . VAL A 1 113 ? 9.360 -9.588 -5.260 1.00 49.22 113 VAL A CA 1
ATOM 890 C C . VAL A 1 113 ? 10.077 -8.439 -4.557 1.00 49.22 113 VAL A C 1
ATOM 892 O O . VAL A 1 113 ? 9.474 -7.521 -4.016 1.00 49.22 113 VAL A O 1
ATOM 895 N N . LYS A 1 114 ? 11.410 -8.500 -4.526 1.00 45.59 114 LYS A N 1
ATOM 896 C CA . LYS A 1 114 ? 12.146 -7.248 -4.650 1.00 45.59 114 LYS A CA 1
ATOM 897 C C . LYS A 1 114 ? 12.050 -6.903 -6.118 1.00 45.59 114 LYS A C 1
ATOM 899 O O . LYS A 1 114 ? 12.435 -7.711 -6.962 1.00 45.59 114 LYS A O 1
ATOM 904 N N . GLU A 1 115 ? 11.457 -5.749 -6.386 1.00 45.00 115 GLU A N 1
ATOM 905 C CA . GLU A 1 115 ? 11.604 -5.045 -7.644 1.00 45.00 115 GLU A CA 1
ATOM 906 C C . GLU A 1 115 ? 12.980 -5.338 -8.234 1.00 45.00 115 GLU A C 1
ATOM 908 O O . GLU A 1 115 ? 14.003 -5.303 -7.540 1.00 45.00 115 GLU A O 1
ATOM 913 N N . VAL A 1 116 ? 12.999 -5.571 -9.540 1.00 46.91 116 VAL A N 1
ATOM 914 C CA . VAL A 1 116 ? 14.171 -5.359 -10.383 1.00 46.91 116 VAL A CA 1
ATOM 915 C C . VAL A 1 116 ? 14.458 -3.847 -10.371 1.00 46.91 116 VAL A C 1
ATOM 917 O O . VAL A 1 116 ? 14.373 -3.154 -11.376 1.00 46.91 116 VAL A O 1
ATOM 920 N N . ALA A 1 117 ? 14.700 -3.301 -9.182 1.00 47.94 117 ALA A N 1
ATOM 921 C CA . ALA A 1 117 ? 15.120 -1.948 -8.946 1.00 47.94 117 ALA A CA 1
ATOM 922 C C . ALA A 1 117 ? 16.585 -1.929 -9.338 1.00 47.94 117 ALA A C 1
ATOM 924 O O . ALA A 1 117 ? 17.414 -2.489 -8.626 1.00 47.94 117 ALA A O 1
ATOM 925 N N . GLN A 1 118 ? 16.836 -1.315 -10.496 1.00 48.38 118 GLN A N 1
ATOM 926 C CA . GLN A 1 118 ? 18.102 -0.735 -10.920 1.00 48.38 118 GLN A CA 1
ATOM 927 C C . GLN A 1 118 ? 19.305 -1.681 -10.793 1.00 48.38 118 GLN A C 1
ATOM 929 O O . GLN A 1 118 ? 19.763 -1.966 -9.689 1.00 48.38 118 GLN A O 1
ATOM 934 N N . GLN A 1 119 ? 19.905 -2.093 -11.918 1.00 54.78 119 GLN A N 1
ATOM 935 C CA . GLN A 1 119 ? 21.268 -2.641 -11.912 1.00 54.78 119 GLN A CA 1
ATOM 936 C C . GLN A 1 119 ? 22.116 -1.846 -10.915 1.00 54.78 119 GLN A C 1
ATOM 938 O O . GLN A 1 119 ? 22.333 -0.646 -11.099 1.00 54.78 119 GLN A O 1
ATOM 943 N N . ASN A 1 120 ? 22.492 -2.504 -9.816 1.00 55.06 120 ASN A N 1
ATOM 944 C CA . ASN A 1 120 ? 23.197 -1.883 -8.710 1.00 55.06 120 ASN A CA 1
ATOM 945 C C . ASN A 1 120 ? 24.465 -1.277 -9.310 1.00 55.06 120 ASN A C 1
ATOM 947 O O . ASN A 1 120 ? 25.361 -2.010 -9.734 1.00 55.06 120 ASN A O 1
ATOM 951 N N . LYS A 1 121 ? 24.504 0.051 -9.451 1.00 61.88 121 LYS A N 1
ATOM 952 C CA . LYS A 1 121 ? 25.625 0.748 -10.078 1.00 61.88 121 LYS A CA 1
ATOM 953 C C . LYS A 1 121 ? 26.788 0.667 -9.096 1.00 61.88 121 LYS A C 1
ATOM 955 O O . LYS A 1 121 ? 26.966 1.533 -8.245 1.00 61.88 121 LYS A O 1
ATOM 960 N N . ARG A 1 122 ? 27.531 -0.437 -9.150 1.00 70.75 122 ARG A N 1
ATOM 961 C CA . ARG A 1 122 ? 28.645 -0.707 -8.249 1.00 70.75 122 ARG A CA 1
ATOM 962 C C . ARG A 1 122 ? 29.743 0.307 -8.549 1.00 70.75 122 AR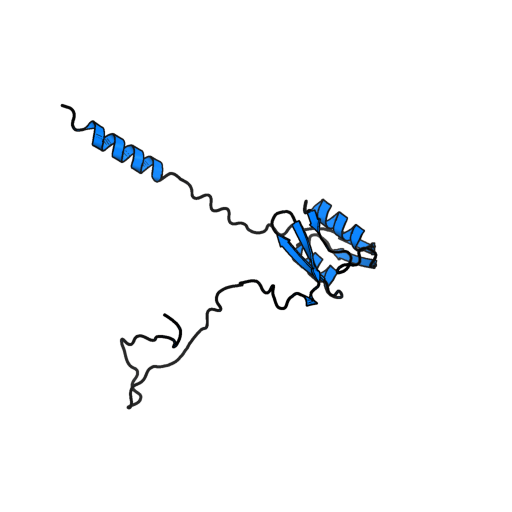G A C 1
ATOM 964 O O . ARG A 1 122 ? 30.354 0.269 -9.612 1.00 70.75 122 ARG A O 1
ATOM 971 N N . ASN A 1 123 ? 29.967 1.241 -7.630 1.00 78.56 123 ASN A N 1
ATOM 972 C CA . ASN A 1 123 ? 31.065 2.190 -7.745 1.00 78.56 123 ASN A CA 1
ATOM 973 C C . ASN A 1 123 ? 32.371 1.471 -7.374 1.00 78.56 123 ASN A C 1
ATOM 975 O O . ASN A 1 123 ? 32.534 1.038 -6.235 1.00 78.56 123 ASN A O 1
ATOM 979 N N . ILE A 1 124 ? 33.270 1.301 -8.344 1.00 80.31 124 ILE A N 1
ATOM 980 C CA . ILE A 1 124 ? 34.612 0.744 -8.136 1.00 80.31 124 ILE A CA 1
ATOM 981 C C . ILE A 1 124 ? 35.602 1.910 -8.150 1.00 80.31 124 ILE A C 1
ATOM 983 O O . ILE A 1 124 ? 35.602 2.700 -9.092 1.00 80.31 124 ILE A O 1
ATOM 987 N N . LYS A 1 125 ? 36.432 2.023 -7.110 1.00 85.06 125 LYS A N 1
ATOM 988 C CA . LYS A 1 125 ? 37.510 3.017 -7.006 1.00 85.06 125 LYS A CA 1
ATOM 989 C C . LYS A 1 125 ? 38.835 2.301 -6.768 1.00 85.06 125 LYS A C 1
ATOM 991 O O . LYS A 1 125 ? 38.869 1.322 -6.027 1.00 85.06 125 LYS A O 1
ATOM 996 N N . GLY A 1 126 ? 39.905 2.805 -7.367 1.00 85.06 126 GLY A N 1
ATOM 997 C CA . GLY A 1 126 ? 41.264 2.301 -7.193 1.00 85.06 126 GLY A CA 1
ATOM 998 C C . GLY A 1 126 ? 42.246 3.060 -8.082 1.00 85.06 126 GLY A C 1
ATOM 999 O O . GLY A 1 126 ? 41.827 3.743 -9.016 1.00 85.06 126 GLY A O 1
ATOM 1000 N N . THR A 1 127 ? 43.536 2.931 -7.782 1.00 88.12 127 THR A N 1
ATOM 1001 C CA . THR A 1 127 ? 44.634 3.472 -8.593 1.00 88.12 127 THR A CA 1
ATOM 1002 C C . THR A 1 127 ? 45.320 2.312 -9.300 1.00 88.12 127 THR A C 1
ATOM 1004 O O . THR A 1 127 ? 45.594 1.290 -8.673 1.00 88.12 127 THR A O 1
ATOM 1007 N N . VAL A 1 128 ? 45.571 2.453 -10.601 1.00 87.75 128 VAL A N 1
ATOM 1008 C CA . VAL A 1 128 ? 46.332 1.470 -11.379 1.00 87.75 128 VAL A CA 1
ATOM 1009 C C . VAL A 1 128 ? 47.778 1.943 -11.429 1.00 87.75 128 VAL A C 1
ATOM 1011 O O . VAL A 1 128 ? 48.043 2.990 -12.015 1.00 87.75 128 VAL A O 1
ATOM 1014 N N . SER A 1 129 ? 48.682 1.182 -10.814 1.00 92.25 129 SER A N 1
ATOM 1015 C CA . SER A 1 129 ? 50.116 1.478 -10.766 1.00 92.25 129 SER A CA 1
ATOM 1016 C C . SER A 1 129 ? 50.943 0.328 -11.337 1.00 92.25 129 SER A C 1
ATOM 1018 O O . SER A 1 129 ? 50.472 -0.810 -11.394 1.00 92.25 129 SER A O 1
ATOM 1020 N N . ASP A 1 130 ? 52.168 0.628 -11.757 1.00 89.25 130 ASP A N 1
ATOM 1021 C CA . ASP A 1 130 ? 53.156 -0.361 -12.182 1.00 89.25 130 ASP A CA 1
ATOM 1022 C C . ASP A 1 130 ? 53.920 -0.992 -10.996 1.00 89.25 130 ASP A C 1
ATOM 1024 O O . ASP A 1 130 ? 53.617 -0.755 -9.824 1.00 89.25 130 ASP A O 1
ATOM 1028 N N . ASN A 1 131 ? 54.938 -1.804 -11.299 1.00 91.31 131 ASN A N 1
ATOM 1029 C CA . ASN A 1 131 ? 55.771 -2.472 -10.291 1.00 91.31 131 ASN A CA 1
ATOM 1030 C C . ASN A 1 131 ? 56.638 -1.505 -9.459 1.00 91.31 131 ASN A C 1
ATOM 1032 O O . ASN A 1 131 ? 57.183 -1.917 -8.435 1.00 91.31 131 ASN A O 1
ATOM 1036 N N . PHE A 1 132 ? 56.783 -0.252 -9.894 1.00 86.81 132 PHE A N 1
ATOM 1037 C CA . PHE A 1 132 ? 57.531 0.806 -9.214 1.00 86.81 132 PHE A CA 1
ATOM 1038 C C . PHE A 1 132 ? 56.609 1.772 -8.448 1.00 86.81 132 PHE A C 1
ATOM 1040 O O . PHE A 1 132 ? 57.093 2.649 -7.734 1.00 86.81 132 PHE A O 1
ATOM 1047 N N . GLY A 1 133 ? 55.287 1.574 -8.523 1.00 84.94 133 GLY A N 1
ATOM 1048 C CA . GLY A 1 133 ? 54.277 2.380 -7.838 1.00 84.94 133 GLY A CA 1
ATOM 1049 C C . GLY A 1 133 ? 53.778 3.581 -8.645 1.00 84.94 133 GLY A C 1
ATOM 1050 O O . GLY A 1 133 ? 52.937 4.333 -8.144 1.00 84.94 133 GLY A O 1
ATOM 1051 N N . GLU A 1 134 ? 54.228 3.755 -9.88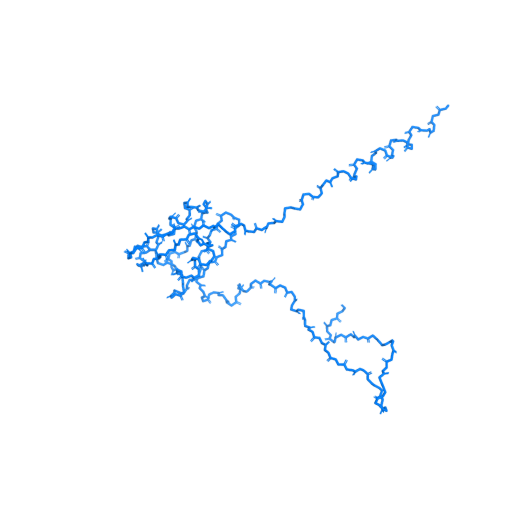8 1.00 89.62 134 GLU A N 1
ATOM 1052 C CA . GLU A 1 134 ? 53.844 4.886 -10.730 1.00 89.62 134 GLU A CA 1
ATOM 1053 C C . GLU A 1 134 ? 52.463 4.662 -11.370 1.00 89.62 134 GLU A C 1
ATOM 1055 O O . GLU A 1 134 ? 52.197 3.576 -11.894 1.00 89.62 134 GLU A O 1
ATOM 1060 N N . PRO A 1 135 ? 51.551 5.654 -11.333 1.00 89.38 135 PRO A N 1
ATOM 1061 C CA . PRO A 1 135 ? 50.217 5.517 -11.903 1.00 89.38 135 PRO A CA 1
ATOM 1062 C C . PRO A 1 135 ? 50.261 5.454 -13.435 1.00 89.38 135 PRO A C 1
ATOM 1064 O O . PRO A 1 135 ? 50.846 6.312 -14.095 1.00 89.38 135 PRO A O 1
ATOM 1067 N N . LEU A 1 136 ? 49.582 4.463 -14.010 1.00 88.94 136 LEU A N 1
ATOM 1068 C CA . LEU A 1 136 ? 49.592 4.219 -15.452 1.00 88.94 136 LEU A CA 1
ATOM 1069 C C . LEU A 1 136 ? 48.500 5.014 -16.181 1.00 88.94 136 LEU A C 1
ATOM 1071 O O . LEU A 1 136 ? 47.309 4.895 -15.879 1.00 88.94 136 LEU A O 1
ATOM 1075 N N . ILE A 1 137 ? 48.902 5.788 -17.194 1.00 86.31 137 ILE A N 1
ATOM 1076 C CA . ILE A 1 137 ? 47.988 6.502 -18.096 1.00 86.31 137 ILE A CA 1
ATOM 1077 C C . ILE A 1 137 ? 47.537 5.607 -19.261 1.00 86.31 137 ILE A C 1
ATOM 1079 O O . ILE A 1 137 ? 48.306 4.800 -19.774 1.00 86.31 137 ILE A O 1
ATOM 1083 N N . GLY A 1 138 ? 46.287 5.766 -19.711 1.00 87.00 138 GLY A N 1
ATOM 1084 C CA . GLY A 1 138 ? 45.789 5.115 -20.934 1.00 87.00 138 GLY A CA 1
ATOM 1085 C C . GLY A 1 138 ? 45.404 3.635 -20.804 1.00 87.00 138 GLY A C 1
ATOM 1086 O O . GLY A 1 138 ? 45.324 2.934 -21.808 1.00 87.00 138 GLY A O 1
ATOM 1087 N N . VAL A 1 139 ? 45.150 3.147 -19.590 1.00 87.62 139 VAL A N 1
ATOM 1088 C CA . VAL A 1 139 ? 44.756 1.750 -19.342 1.00 87.62 139 VAL A CA 1
ATOM 1089 C C . VAL A 1 139 ? 43.238 1.544 -19.428 1.00 87.62 139 VAL A C 1
ATOM 1091 O O . VAL A 1 139 ? 42.455 2.430 -19.092 1.00 87.62 139 VAL A O 1
ATOM 1094 N N . SER A 1 140 ? 42.812 0.348 -19.846 1.00 87.44 140 SER A N 1
ATOM 1095 C CA . SER A 1 140 ? 41.406 -0.084 -19.814 1.00 87.44 140 SER A CA 1
ATOM 1096 C C . SER A 1 140 ? 41.180 -1.098 -18.696 1.00 87.44 140 SER A C 1
ATOM 1098 O O . SER A 1 140 ? 41.976 -2.018 -18.519 1.00 87.44 140 SER A O 1
ATOM 1100 N N . VAL A 1 141 ? 40.084 -0.944 -17.951 1.00 82.81 141 VAL A N 1
ATOM 1101 C CA . VAL A 1 141 ? 39.738 -1.805 -16.811 1.00 82.81 141 VAL A CA 1
ATOM 1102 C C . VAL A 1 141 ? 38.485 -2.607 -17.145 1.00 82.81 141 VAL A C 1
ATOM 1104 O O . VAL A 1 141 ? 37.417 -2.033 -17.345 1.00 82.81 141 VAL A O 1
ATOM 1107 N N . LEU A 1 142 ? 38.611 -3.934 -17.170 1.00 85.94 142 LEU A N 1
ATOM 1108 C CA . LEU A 1 142 ? 37.499 -4.868 -17.343 1.00 85.94 142 LEU A CA 1
ATOM 1109 C C . LEU A 1 142 ? 37.241 -5.605 -16.029 1.00 85.94 142 LEU A C 1
ATOM 1111 O O . LEU A 1 142 ? 38.160 -6.163 -15.426 1.00 85.94 142 LEU A O 1
ATOM 1115 N N . VAL A 1 143 ? 35.987 -5.639 -15.583 1.00 81.50 143 VAL A N 1
ATOM 1116 C CA . VAL A 1 143 ? 35.614 -6.410 -14.395 1.00 81.50 143 VAL A CA 1
ATOM 1117 C C . VAL A 1 143 ? 35.492 -7.879 -14.792 1.00 81.50 143 VAL A C 1
ATOM 1119 O O . VAL A 1 143 ? 34.767 -8.239 -15.714 1.00 81.50 143 VAL A O 1
ATOM 1122 N N . LYS A 1 144 ? 36.210 -8.766 -14.100 1.00 79.12 144 LYS A N 1
ATOM 1123 C CA . LYS A 1 144 ? 36.156 -10.202 -14.397 1.00 79.12 144 LYS A CA 1
ATOM 1124 C C . LYS A 1 144 ? 34.711 -10.710 -14.283 1.00 79.12 144 LYS A C 1
ATOM 1126 O O . LYS A 1 144 ? 34.097 -10.580 -13.226 1.00 79.12 144 LYS A O 1
ATOM 1131 N N . GLY A 1 145 ? 34.194 -11.298 -15.363 1.00 76.31 145 GLY A N 1
ATOM 1132 C CA . GLY A 1 145 ? 32.810 -11.783 -15.451 1.00 76.31 145 GLY A CA 1
ATOM 1133 C C . GLY A 1 145 ? 31.809 -10.784 -16.044 1.00 76.31 145 GLY A C 1
ATOM 1134 O O . GLY A 1 145 ? 30.637 -11.125 -16.162 1.00 76.31 145 GLY A O 1
ATOM 1135 N N . THR A 1 146 ? 32.245 -9.585 -16.438 1.00 71.44 146 THR A N 1
ATOM 1136 C CA . THR A 1 146 ? 31.478 -8.690 -17.317 1.00 71.44 146 THR A CA 1
ATOM 1137 C C . THR A 1 146 ? 32.044 -8.792 -18.731 1.00 71.44 146 THR A C 1
ATOM 1139 O O . THR A 1 146 ? 33.263 -8.745 -18.883 1.00 71.44 146 THR A O 1
ATOM 1142 N N . THR A 1 147 ? 31.186 -8.971 -19.734 1.00 55.75 147 THR A N 1
ATOM 1143 C CA . THR A 1 147 ? 31.546 -8.962 -21.164 1.00 55.75 147 THR A CA 1
ATOM 1144 C C . THR A 1 147 ? 31.356 -7.585 -21.765 1.00 55.75 147 THR A C 1
ATOM 1146 O O . THR A 1 147 ? 30.285 -7.002 -21.477 1.00 55.75 147 THR A O 1
#

Mean predicted aligned error: 16.67 Å

Organism: NCBI:txid291644